Protein AF-A0A9P1MEG8-F1 (afdb_monomer_lite)

Sequence (160 aa):
MFAHVADKHLGCKPDEQGRYANQEREFRCLWPTCSHHAKPITVRFLDFARHLSVHIALAFPASLSGENRAAKKARKDWIVPAKIMTRDPLSAVLVLRNIARNIGKTEAEEELLKENEATGEPGGWKERLFRPLMPRLFEVMAENRALAPYMASLLDLIHE

Structure (mmCIF, N/CA/C/O backbone):
data_AF-A0A9P1MEG8-F1
#
_entry.id   AF-A0A9P1MEG8-F1
#
loop_
_atom_site.group_PDB
_atom_site.id
_atom_site.type_symbol
_atom_site.label_atom_id
_atom_site.label_alt_id
_atom_site.label_comp_id
_atom_site.label_asym_id
_atom_site.label_entity_id
_atom_site.label_seq_id
_atom_site.pdbx_PDB_ins_code
_atom_site.Cartn_x
_atom_site.Cartn_y
_atom_site.Cartn_z
_atom_site.occupanc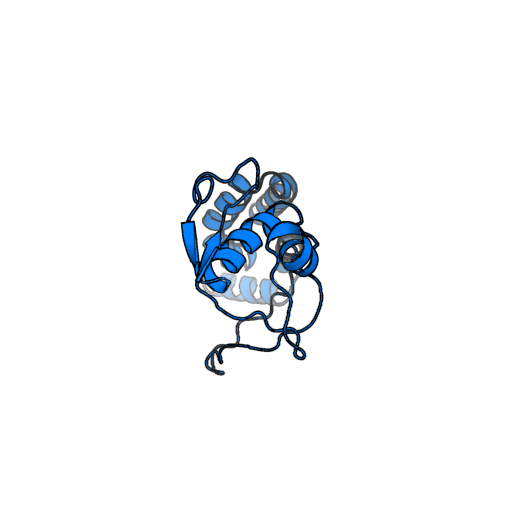y
_atom_site.B_iso_or_equiv
_atom_site.auth_seq_id
_atom_site.auth_comp_id
_atom_site.auth_asym_id
_atom_site.auth_atom_id
_atom_site.pdbx_PDB_model_num
ATOM 1 N N . MET A 1 1 ? 16.311 -16.141 -21.723 1.00 66.31 1 MET A N 1
ATOM 2 C CA . MET A 1 1 ? 16.541 -14.903 -22.505 1.00 66.31 1 MET A CA 1
ATOM 3 C C . MET A 1 1 ? 17.996 -14.431 -22.461 1.00 66.31 1 MET A C 1
ATOM 5 O O . MET A 1 1 ? 18.614 -14.350 -23.510 1.00 66.31 1 MET A O 1
ATOM 9 N N . PHE A 1 2 ? 18.590 -14.189 -21.286 1.00 70.94 2 PHE A N 1
ATOM 10 C CA . PHE A 1 2 ? 19.983 -13.712 -21.187 1.00 70.94 2 PHE A CA 1
ATOM 11 C C . PHE A 1 2 ? 21.013 -14.611 -21.904 1.00 70.94 2 PHE A C 1
ATOM 13 O O . PHE A 1 2 ? 21.874 -14.099 -22.608 1.00 70.94 2 PHE A O 1
ATOM 20 N N . ALA A 1 3 ? 20.876 -15.939 -21.806 1.00 72.44 3 ALA A N 1
ATOM 21 C CA . ALA A 1 3 ? 21.763 -16.885 -22.494 1.00 72.44 3 ALA A CA 1
ATOM 22 C C . ALA A 1 3 ? 21.746 -16.742 -24.028 1.00 72.44 3 ALA A C 1
ATOM 24 O O . ALA A 1 3 ? 22.787 -16.842 -24.667 1.00 72.44 3 ALA A O 1
ATOM 25 N N . HIS A 1 4 ? 20.581 -16.436 -24.611 1.00 76.12 4 HIS A N 1
ATOM 26 C CA . HIS A 1 4 ? 20.463 -16.160 -26.042 1.00 76.12 4 HIS A CA 1
ATOM 27 C C . HIS A 1 4 ? 21.229 -14.891 -26.419 1.00 76.12 4 HIS A C 1
ATOM 29 O O . HIS A 1 4 ? 21.948 -14.885 -27.411 1.00 76.12 4 HIS A O 1
ATOM 35 N N . VAL A 1 5 ? 21.122 -13.835 -25.608 1.00 77.44 5 VAL A N 1
ATOM 36 C CA . VAL A 1 5 ? 21.819 -12.573 -25.884 1.00 77.44 5 VAL A CA 1
ATOM 37 C C . VAL A 1 5 ? 23.331 -12.720 -25.715 1.00 77.44 5 VAL A C 1
ATOM 39 O O . VAL A 1 5 ? 24.086 -12.241 -26.557 1.00 77.44 5 VAL A O 1
ATOM 42 N N . ALA A 1 6 ? 23.778 -13.433 -24.681 1.00 76.75 6 ALA A N 1
ATOM 43 C CA . ALA A 1 6 ? 25.194 -13.704 -24.462 1.00 76.75 6 ALA A CA 1
ATOM 44 C C . ALA A 1 6 ? 25.825 -14.488 -25.627 1.00 76.75 6 ALA A C 1
ATOM 46 O O . ALA A 1 6 ? 26.887 -14.098 -26.103 1.00 76.75 6 ALA A O 1
ATOM 47 N N . ASP A 1 7 ? 25.152 -15.519 -26.141 1.00 77.94 7 ASP A N 1
ATOM 48 C CA . ASP A 1 7 ? 25.666 -16.323 -27.255 1.00 77.94 7 ASP A CA 1
ATOM 49 C C . ASP A 1 7 ? 25.526 -15.604 -28.611 1.00 77.94 7 ASP A C 1
ATOM 51 O O . ASP A 1 7 ? 26.516 -15.370 -29.302 1.00 77.94 7 ASP A O 1
ATOM 55 N N . LYS A 1 8 ? 24.310 -15.178 -28.982 1.00 76.50 8 LYS A N 1
ATOM 56 C CA . LYS A 1 8 ? 24.012 -14.647 -30.327 1.00 76.50 8 LYS A CA 1
ATOM 57 C C . LYS A 1 8 ? 24.457 -13.210 -30.556 1.00 76.50 8 LYS A C 1
ATOM 59 O O . LYS A 1 8 ? 24.716 -12.849 -31.701 1.00 76.50 8 LYS A O 1
ATOM 64 N N . HIS A 1 9 ? 24.520 -12.393 -29.508 1.00 76.56 9 HIS A N 1
ATOM 65 C CA . HIS A 1 9 ? 24.830 -10.968 -29.644 1.00 76.56 9 HIS A CA 1
ATOM 66 C C . HIS A 1 9 ? 26.177 -10.580 -29.033 1.00 76.56 9 HIS A C 1
ATOM 68 O O . HIS A 1 9 ? 26.775 -9.615 -29.499 1.00 76.56 9 HIS A O 1
ATOM 74 N N . LEU A 1 10 ? 26.672 -11.316 -28.031 1.00 75.81 10 LEU A N 1
ATOM 75 C CA . LEU A 1 10 ? 27.957 -11.023 -27.379 1.00 75.81 10 LEU A CA 1
ATOM 76 C C . LEU A 1 10 ? 29.055 -12.050 -27.699 1.00 75.81 10 LEU A C 1
ATOM 78 O O . LEU A 1 10 ? 30.215 -11.815 -27.363 1.00 75.81 10 LEU A O 1
ATOM 82 N N . GLY A 1 11 ? 28.720 -13.173 -28.349 1.00 73.62 11 GLY A N 1
ATOM 83 C CA . GLY A 1 11 ? 29.677 -14.236 -28.676 1.00 73.62 11 GLY A CA 1
ATOM 84 C C . GLY A 1 11 ? 30.297 -14.906 -27.443 1.00 73.62 11 GLY A C 1
ATOM 85 O O . GLY A 1 11 ? 31.361 -15.519 -27.535 1.00 73.62 11 GLY A O 1
ATOM 86 N N . CYS A 1 12 ? 29.668 -14.761 -26.275 1.00 75.00 12 CYS A N 1
ATOM 87 C CA . CYS A 1 12 ? 30.125 -15.325 -25.015 1.00 75.00 12 CYS A CA 1
ATOM 88 C C . CYS A 1 12 ? 29.429 -16.665 -24.784 1.00 75.00 12 CYS A C 1
ATOM 90 O O . CYS A 1 12 ? 28.234 -16.708 -24.490 1.00 75.00 12 CYS A O 1
ATOM 92 N N . LYS A 1 13 ? 30.187 -17.760 -24.877 1.00 73.56 13 LYS A N 1
ATOM 93 C CA . LYS A 1 13 ? 29.690 -19.097 -24.545 1.00 73.56 13 LYS A CA 1
ATOM 94 C C . LYS A 1 13 ? 29.846 -19.372 -23.045 1.00 73.56 13 LYS A C 1
ATOM 96 O O . LYS A 1 13 ? 30.846 -18.947 -22.464 1.00 73.56 13 LYS A O 1
ATOM 101 N N . PRO A 1 14 ? 28.877 -20.050 -22.413 1.00 76.94 14 PRO A N 1
ATOM 102 C CA . PRO A 1 14 ? 29.042 -20.534 -21.052 1.00 76.94 14 PRO A CA 1
ATOM 103 C C . PRO A 1 14 ? 30.031 -21.710 -21.010 1.00 76.94 14 PRO A C 1
ATOM 105 O O . PRO A 1 14 ? 30.067 -22.528 -21.928 1.00 76.94 14 PRO A O 1
ATOM 108 N N . ASP A 1 15 ? 30.788 -21.810 -19.921 1.00 77.50 15 ASP A N 1
ATOM 109 C CA . ASP A 1 15 ? 31.604 -22.975 -19.571 1.00 77.50 15 ASP A CA 1
ATOM 110 C C . ASP A 1 15 ? 30.705 -24.183 -19.234 1.00 77.50 15 ASP A C 1
ATOM 112 O O . ASP A 1 15 ? 29.498 -24.035 -19.024 1.00 77.50 15 ASP A O 1
ATOM 116 N N . GLU A 1 16 ? 31.289 -25.377 -19.084 1.00 68.75 16 GLU A N 1
ATOM 117 C CA . GLU A 1 16 ? 30.578 -26.644 -18.803 1.00 68.75 16 GLU A CA 1
ATOM 118 C C . GLU A 1 16 ? 29.658 -26.603 -17.564 1.00 68.75 16 GLU A C 1
ATOM 120 O O . GLU A 1 16 ? 28.720 -27.385 -17.442 1.00 68.75 16 GLU A O 1
ATOM 125 N N . GLN A 1 17 ? 29.882 -25.658 -16.647 1.00 68.62 17 GLN A N 1
ATOM 126 C CA . GLN A 1 17 ? 29.072 -25.450 -15.438 1.00 68.62 17 GLN A CA 1
ATOM 127 C C . GLN A 1 17 ? 28.017 -24.336 -15.594 1.00 68.62 17 GLN A C 1
ATOM 129 O O . GLN A 1 17 ? 27.461 -23.860 -14.601 1.00 68.62 17 GLN A O 1
ATOM 134 N N . GLY A 1 18 ? 27.777 -23.848 -16.815 1.00 65.44 18 GLY A N 1
ATOM 135 C CA . GLY A 1 18 ? 26.836 -22.758 -17.090 1.00 65.44 18 GLY A CA 1
ATOM 136 C C . GLY A 1 18 ? 27.312 -21.385 -16.597 1.00 65.44 18 GLY A C 1
ATOM 137 O O . GLY A 1 18 ? 26.496 -20.488 -16.369 1.00 65.44 18 GLY A O 1
ATOM 138 N N . ARG A 1 19 ? 28.621 -21.218 -16.368 1.00 67.25 19 ARG A N 1
ATOM 139 C CA . ARG A 1 19 ? 29.238 -19.964 -15.904 1.00 67.25 19 ARG A CA 1
ATOM 140 C C . ARG A 1 19 ? 29.858 -19.223 -17.084 1.00 67.25 19 ARG A C 1
ATOM 142 O O . ARG A 1 19 ? 30.354 -19.851 -18.002 1.00 67.25 19 ARG A O 1
ATOM 149 N N . TYR A 1 20 ? 29.819 -17.895 -17.063 1.00 76.31 20 TYR A N 1
ATOM 150 C CA . TYR A 1 20 ? 30.469 -17.072 -18.085 1.00 76.31 20 TYR A CA 1
ATOM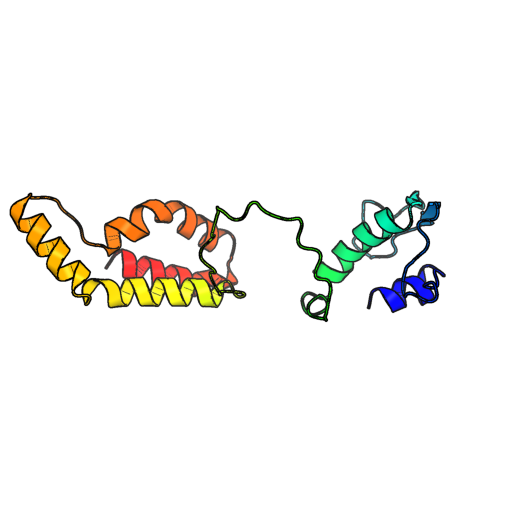 151 C C . TYR A 1 20 ? 31.801 -16.557 -17.546 1.00 76.31 20 TYR A C 1
ATOM 153 O O . TYR A 1 20 ? 31.847 -16.028 -16.430 1.00 76.31 20 TYR A O 1
ATOM 161 N N . ALA A 1 21 ? 32.866 -16.682 -18.338 1.00 73.62 21 ALA A N 1
ATOM 162 C CA . ALA A 1 21 ? 34.171 -16.141 -17.989 1.00 73.62 21 ALA A CA 1
ATOM 163 C C . ALA A 1 21 ? 34.098 -14.610 -17.858 1.00 73.62 21 ALA A C 1
ATOM 165 O O . ALA A 1 21 ? 33.641 -13.912 -18.764 1.00 73.62 21 ALA A O 1
ATOM 166 N N . ASN A 1 22 ? 34.562 -14.074 -16.726 1.00 76.00 22 ASN A N 1
ATOM 167 C CA . ASN A 1 22 ? 34.511 -12.639 -16.440 1.00 76.00 22 ASN A CA 1
ATOM 168 C C . ASN A 1 22 ? 35.662 -11.875 -17.121 1.00 76.00 22 ASN A C 1
ATOM 170 O O . ASN A 1 22 ? 36.493 -11.269 -16.450 1.00 76.00 22 ASN A O 1
ATOM 174 N N . GLN A 1 23 ? 35.741 -11.962 -18.449 1.00 79.25 23 GLN A N 1
ATOM 175 C CA . GLN A 1 23 ? 36.774 -11.304 -19.248 1.00 79.25 23 GLN A CA 1
ATOM 176 C C . GLN A 1 23 ? 36.410 -9.838 -19.509 1.00 79.25 23 GLN A C 1
ATOM 178 O O . GLN A 1 23 ? 35.233 -9.498 -19.660 1.00 79.25 23 GLN A O 1
ATOM 183 N N . GLU A 1 24 ? 37.425 -8.980 -19.575 1.00 81.12 24 GLU A N 1
ATOM 184 C CA . GLU A 1 24 ? 37.282 -7.596 -20.025 1.00 81.12 24 GLU A CA 1
ATOM 185 C C . GLU A 1 24 ? 37.303 -7.560 -21.544 1.00 81.12 24 GLU A C 1
ATOM 187 O O . GLU A 1 24 ? 38.244 -8.039 -22.178 1.00 81.12 24 GLU A O 1
ATOM 192 N N . ARG A 1 25 ? 36.228 -7.042 -22.132 1.00 80.88 25 ARG A N 1
ATOM 193 C CA . ARG A 1 25 ? 36.096 -6.872 -23.578 1.00 80.88 25 ARG A CA 1
ATOM 194 C C . ARG A 1 25 ? 35.362 -5.575 -23.868 1.00 80.88 25 ARG A C 1
ATOM 196 O O . ARG A 1 25 ? 34.712 -4.998 -22.994 1.00 80.88 25 ARG A O 1
ATOM 203 N N . GLU A 1 26 ? 35.472 -5.127 -25.108 1.00 84.12 26 GLU A N 1
ATOM 204 C CA . GLU A 1 26 ? 34.647 -4.036 -25.601 1.00 84.12 26 GLU A CA 1
ATOM 205 C C . GLU A 1 26 ? 33.219 -4.525 -25.814 1.00 84.12 26 GLU A C 1
ATOM 207 O O . GLU A 1 26 ? 32.950 -5.390 -26.649 1.00 84.12 26 GLU A O 1
ATOM 212 N N . PHE A 1 27 ? 32.298 -3.960 -25.043 1.00 83.94 27 PHE A N 1
ATOM 213 C CA . PHE A 1 27 ? 30.876 -4.218 -25.166 1.00 83.94 27 PHE A CA 1
ATOM 214 C C . PHE A 1 27 ? 30.143 -2.952 -25.594 1.00 83.94 27 PHE A C 1
ATOM 216 O O . PHE A 1 27 ? 30.501 -1.834 -25.222 1.00 83.94 27 PHE A O 1
ATOM 223 N N . ARG A 1 28 ? 29.075 -3.133 -26.369 1.00 86.25 28 ARG A N 1
ATOM 224 C CA . ARG A 1 28 ? 28.175 -2.058 -26.780 1.00 86.25 28 ARG A CA 1
ATOM 225 C C . ARG A 1 28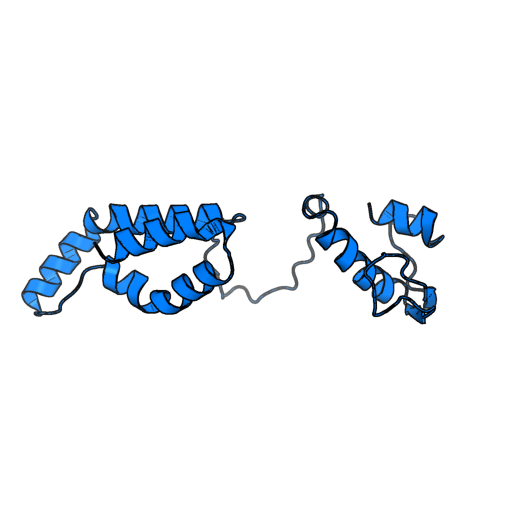 ? 26.744 -2.484 -26.511 1.00 86.25 28 ARG A C 1
ATOM 227 O O . ARG A 1 28 ? 26.323 -3.558 -26.937 1.00 86.25 28 ARG A O 1
ATOM 234 N N . CYS A 1 29 ? 25.989 -1.641 -25.819 1.00 86.12 29 CYS A N 1
ATOM 235 C CA . CYS A 1 29 ? 24.567 -1.870 -25.643 1.00 86.12 29 CYS A CA 1
ATOM 236 C C . CYS A 1 29 ? 23.820 -1.411 -26.899 1.00 86.12 29 CYS A C 1
ATOM 238 O O . CYS A 1 29 ? 23.947 -0.264 -27.322 1.00 86.12 29 CYS A O 1
ATOM 240 N N . LEU A 1 30 ? 23.045 -2.319 -27.493 1.00 83.25 30 LEU A N 1
ATOM 241 C CA . LEU A 1 30 ? 22.230 -2.054 -28.683 1.00 83.25 30 LEU A CA 1
ATOM 242 C C . LEU A 1 30 ? 20.754 -1.798 -28.340 1.00 83.25 30 LEU A C 1
ATOM 244 O O . LEU A 1 30 ? 19.911 -1.762 -29.231 1.00 83.25 30 LEU A O 1
ATOM 248 N N . TRP A 1 31 ? 20.424 -1.637 -27.054 1.00 83.94 31 TRP A N 1
ATOM 249 C CA . TRP A 1 31 ? 19.053 -1.345 -26.645 1.00 83.94 31 TRP A CA 1
ATOM 250 C C . TRP A 1 31 ? 18.663 0.078 -27.081 1.00 83.94 31 TRP A C 1
ATOM 252 O O . TRP A 1 31 ? 19.400 1.010 -26.747 1.00 83.94 31 TRP A O 1
ATOM 262 N N . PRO A 1 32 ? 17.519 0.288 -27.768 1.00 76.19 32 PRO A N 1
ATOM 263 C CA . PRO A 1 32 ? 17.184 1.575 -28.396 1.00 76.19 32 PRO A CA 1
ATOM 264 C C . PRO A 1 32 ? 17.158 2.784 -27.451 1.00 76.19 32 PRO A C 1
ATOM 266 O O . PRO A 1 32 ? 17.400 3.908 -27.876 1.00 76.19 32 PRO A O 1
ATOM 269 N N . THR A 1 33 ? 16.875 2.563 -26.168 1.00 79.50 33 THR A N 1
ATOM 270 C CA . THR A 1 33 ? 16.754 3.607 -25.140 1.00 79.50 33 THR A CA 1
ATOM 271 C C . THR A 1 33 ? 17.981 3.707 -24.227 1.00 79.50 33 THR A C 1
ATOM 273 O O . THR A 1 33 ? 17.964 4.446 -23.242 1.00 79.50 33 THR A O 1
ATOM 276 N N . CYS A 1 34 ? 19.062 2.970 -24.505 1.00 83.19 34 CYS A N 1
ATOM 277 C CA . CYS A 1 34 ? 20.247 2.982 -23.655 1.00 83.19 34 CYS A CA 1
ATOM 278 C C . CYS A 1 34 ? 21.147 4.192 -23.946 1.00 83.19 34 CYS A C 1
ATOM 280 O O . CYS A 1 34 ? 21.833 4.227 -24.962 1.00 83.19 34 CYS A O 1
ATOM 282 N N . SER A 1 35 ? 21.215 5.148 -23.016 1.00 80.81 35 SER A N 1
ATOM 283 C CA . SER A 1 35 ? 22.123 6.304 -23.101 1.00 80.81 35 SER A CA 1
ATOM 284 C C . SER A 1 35 ? 23.530 6.024 -22.551 1.00 80.81 35 SER A C 1
ATOM 286 O O . SER A 1 35 ? 24.513 6.546 -23.070 1.00 80.81 35 SER A O 1
ATOM 288 N N . HIS A 1 36 ? 23.648 5.177 -21.524 1.00 74.94 36 HIS A N 1
ATOM 289 C CA . HIS A 1 36 ? 24.902 4.973 -20.785 1.00 74.94 36 HIS A CA 1
ATOM 290 C C . HIS A 1 36 ? 25.975 4.172 -21.537 1.00 74.94 36 HIS A C 1
ATOM 292 O O . HIS A 1 36 ? 27.161 4.463 -21.397 1.00 74.94 36 HIS A O 1
ATOM 298 N N . HIS A 1 37 ? 25.587 3.156 -22.312 1.00 79.69 37 HIS A N 1
ATOM 299 C CA . HIS A 1 37 ? 26.530 2.259 -23.003 1.00 79.69 37 HIS A CA 1
ATOM 300 C C . HIS A 1 37 ? 26.251 2.176 -24.508 1.00 79.69 37 HIS A C 1
ATOM 302 O O . HIS A 1 37 ? 26.463 1.142 -25.140 1.00 79.69 37 HIS A O 1
ATOM 308 N N . ALA A 1 38 ? 25.766 3.282 -25.085 1.00 74.81 38 ALA A N 1
ATOM 309 C CA . ALA A 1 38 ? 25.534 3.416 -26.524 1.00 74.81 38 ALA A CA 1
ATOM 310 C C . ALA A 1 38 ? 26.839 3.370 -27.343 1.00 74.81 38 ALA A C 1
ATOM 312 O O . ALA A 1 38 ? 26.841 2.943 -28.503 1.00 74.81 38 ALA A O 1
ATOM 313 N N . LYS A 1 39 ? 27.946 3.820 -26.736 1.00 80.62 39 LYS A N 1
ATOM 314 C CA . LYS A 1 39 ? 29.305 3.771 -27.290 1.00 80.62 39 LYS A CA 1
ATOM 315 C C . LYS A 1 39 ? 30.035 2.512 -26.790 1.00 80.62 39 LYS A C 1
ATOM 317 O O . LYS A 1 39 ? 29.716 2.058 -25.691 1.00 80.62 39 LYS A O 1
ATOM 322 N N . PRO A 1 40 ? 30.988 1.957 -27.563 1.00 84.38 40 PRO A N 1
ATOM 323 C CA . PRO A 1 40 ? 31.812 0.838 -27.112 1.00 84.38 40 PRO A CA 1
ATOM 324 C C . PRO A 1 40 ? 32.536 1.185 -25.810 1.00 84.38 40 PRO A C 1
ATOM 326 O O . PRO A 1 40 ? 33.155 2.245 -25.708 1.00 84.38 40 PRO A O 1
ATOM 329 N N . ILE A 1 41 ? 32.422 0.307 -24.818 1.00 85.25 41 ILE A N 1
ATOM 330 C CA . ILE A 1 41 ? 33.071 0.443 -23.515 1.00 85.25 41 ILE A CA 1
ATOM 331 C C . ILE A 1 41 ? 33.835 -0.834 -23.172 1.00 85.25 41 ILE A C 1
ATOM 333 O O . ILE A 1 41 ? 33.295 -1.935 -23.270 1.00 85.25 41 ILE A O 1
ATOM 337 N N . THR A 1 42 ? 35.084 -0.693 -22.735 1.00 87.00 42 THR A N 1
ATOM 338 C CA . THR A 1 42 ? 35.878 -1.791 -22.174 1.00 87.00 42 THR A CA 1
ATOM 3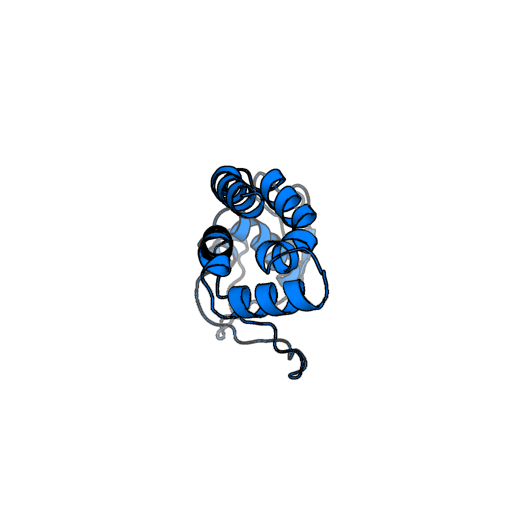39 C C . THR A 1 42 ? 35.457 -2.031 -20.732 1.00 87.00 42 THR A C 1
ATOM 341 O O . THR A 1 42 ? 35.787 -1.246 -19.843 1.00 87.00 42 THR A O 1
ATOM 344 N N . VAL A 1 43 ? 34.706 -3.102 -20.490 1.00 87.62 43 VAL A N 1
ATOM 345 C CA . VAL A 1 43 ? 34.280 -3.495 -19.142 1.00 87.62 43 VAL A CA 1
ATOM 346 C C . VAL A 1 43 ? 34.327 -5.007 -18.983 1.00 87.62 43 VAL A C 1
ATOM 348 O O . VAL A 1 43 ? 34.345 -5.761 -19.957 1.00 87.62 43 VAL A O 1
ATOM 351 N N . ARG A 1 44 ? 34.313 -5.467 -17.732 1.00 86.19 44 ARG A N 1
ATOM 352 C CA . ARG A 1 44 ? 34.162 -6.887 -17.408 1.00 86.19 44 ARG A CA 1
ATOM 353 C C . ARG A 1 44 ? 32.786 -7.383 -17.834 1.00 86.19 44 ARG A C 1
ATOM 355 O O . ARG A 1 44 ? 31.780 -6.701 -17.616 1.00 86.19 44 ARG A O 1
ATOM 362 N N . PHE A 1 45 ? 32.728 -8.605 -18.362 1.00 82.62 45 PHE A N 1
ATOM 363 C CA . PHE A 1 45 ? 31.474 -9.224 -18.796 1.00 82.62 45 PHE A CA 1
ATOM 364 C C . PHE A 1 45 ? 30.385 -9.187 -17.714 1.00 82.62 45 PHE A C 1
ATOM 366 O O . PHE A 1 45 ? 29.235 -8.902 -18.027 1.00 82.62 45 PHE A O 1
ATOM 373 N N . LEU A 1 46 ? 30.720 -9.415 -16.437 1.00 81.88 46 LEU A N 1
ATOM 374 C CA . LEU A 1 46 ? 29.735 -9.393 -15.349 1.00 81.88 46 LEU A CA 1
ATOM 375 C C . LEU A 1 46 ? 29.110 -8.005 -15.133 1.00 81.88 46 LEU A C 1
ATOM 377 O O . LEU A 1 46 ? 27.916 -7.902 -14.841 1.00 81.88 46 LEU A O 1
ATOM 381 N N . ASP A 1 47 ? 29.906 -6.947 -15.280 1.00 82.56 47 ASP A N 1
ATOM 382 C CA . ASP A 1 47 ? 29.439 -5.570 -15.121 1.00 82.56 47 ASP A CA 1
ATOM 383 C C . ASP A 1 47 ? 28.522 -5.186 -16.296 1.00 82.56 47 ASP A C 1
ATOM 385 O O . ASP A 1 47 ? 27.439 -4.631 -16.089 1.00 82.56 47 ASP A O 1
ATOM 389 N N . PHE A 1 48 ? 28.872 -5.608 -17.516 1.00 85.19 48 PHE A N 1
ATOM 390 C CA . PHE A 1 48 ? 28.015 -5.443 -18.694 1.00 85.19 48 PHE A CA 1
ATOM 391 C C . PHE A 1 48 ? 26.735 -6.296 -18.631 1.00 85.19 48 PHE A C 1
ATOM 393 O O . PHE A 1 48 ? 25.643 -5.834 -18.961 1.00 85.19 48 PHE A O 1
ATOM 400 N N . ALA A 1 49 ? 26.833 -7.530 -18.137 1.00 83.56 49 ALA A N 1
ATOM 401 C CA . ALA A 1 49 ? 25.701 -8.427 -17.929 1.00 83.56 49 ALA A CA 1
ATOM 402 C C . ALA A 1 49 ? 24.690 -7.845 -16.934 1.00 83.56 49 ALA A C 1
ATOM 404 O O . ALA A 1 49 ? 23.480 -7.933 -17.150 1.00 83.56 49 ALA A O 1
ATOM 405 N N . ARG A 1 50 ? 25.177 -7.204 -15.862 1.00 85.06 50 ARG A N 1
ATOM 406 C CA . ARG A 1 50 ? 24.326 -6.490 -14.905 1.00 85.06 50 ARG A CA 1
ATOM 407 C C . ARG A 1 50 ? 23.588 -5.342 -15.583 1.00 85.06 50 ARG A C 1
ATOM 409 O O . ARG A 1 50 ? 22.382 -5.218 -15.392 1.00 85.06 50 ARG A O 1
ATOM 416 N N . HIS A 1 51 ? 24.272 -4.554 -16.405 1.00 86.62 51 HIS A N 1
ATOM 417 C CA . HIS A 1 51 ? 23.620 -3.509 -17.187 1.00 86.62 51 HIS A CA 1
ATOM 418 C C . HIS A 1 51 ? 22.513 -4.070 -18.096 1.00 86.62 51 HIS A C 1
ATOM 420 O O . HIS A 1 51 ? 21.390 -3.571 -18.091 1.00 86.62 51 HIS A O 1
ATOM 426 N N . LEU A 1 52 ? 22.795 -5.150 -18.826 1.00 84.12 52 LEU A N 1
ATOM 427 C CA . LEU A 1 52 ? 21.824 -5.786 -19.714 1.00 84.12 52 LEU A CA 1
ATOM 428 C C . LEU A 1 52 ? 20.615 -6.358 -18.956 1.00 84.12 52 LEU A C 1
ATOM 430 O O . LEU A 1 52 ? 19.490 -6.321 -19.452 1.00 84.12 52 LEU A O 1
ATOM 434 N N . SER A 1 53 ? 20.832 -6.854 -17.736 1.00 81.81 53 SER A N 1
ATOM 435 C CA . SER A 1 53 ? 19.767 -7.394 -16.887 1.00 81.81 53 SER A CA 1
ATOM 436 C C . SER A 1 53 ? 18.696 -6.352 -16.547 1.00 81.81 53 SER A C 1
ATOM 438 O O . SER A 1 53 ? 17.521 -6.706 -16.478 1.00 81.81 53 SER A O 1
ATOM 440 N N . VAL A 1 54 ? 19.073 -5.071 -16.434 1.00 83.75 54 VAL A N 1
ATOM 441 C CA . VAL A 1 54 ? 18.131 -3.958 -16.223 1.00 83.75 54 VAL A CA 1
ATOM 442 C C . VAL A 1 54 ? 17.200 -3.816 -17.423 1.00 83.75 54 VAL A C 1
ATOM 444 O O . VAL A 1 54 ? 15.987 -3.730 -17.259 1.00 83.75 54 VAL A O 1
ATOM 447 N N . HIS A 1 55 ? 17.748 -3.869 -18.637 1.00 82.31 55 HIS A N 1
ATOM 448 C CA . HIS A 1 55 ? 16.948 -3.774 -19.857 1.00 82.31 55 HIS A CA 1
ATOM 449 C C . HIS A 1 55 ? 16.008 -4.963 -20.043 1.00 82.31 55 HIS A C 1
ATOM 451 O O . HIS A 1 55 ? 14.838 -4.785 -20.375 1.00 82.31 55 HIS A O 1
ATOM 457 N N . ILE A 1 56 ? 16.494 -6.177 -19.775 1.00 81.44 56 ILE A N 1
ATOM 458 C CA . ILE A 1 56 ? 15.675 -7.392 -19.861 1.00 81.44 56 ILE A CA 1
ATOM 459 C C . ILE A 1 56 ? 14.533 -7.345 -18.835 1.00 81.44 56 ILE A C 1
ATOM 461 O O . ILE A 1 56 ? 13.412 -7.714 -19.173 1.00 81.44 56 ILE A O 1
ATOM 465 N N . ALA A 1 57 ? 14.791 -6.868 -17.614 1.00 78.94 57 ALA A N 1
ATOM 466 C CA . ALA A 1 57 ? 13.773 -6.745 -16.572 1.00 78.94 57 ALA A CA 1
ATOM 467 C C . ALA A 1 57 ? 12.685 -5.717 -16.924 1.00 78.94 57 ALA A C 1
ATOM 469 O O . ALA A 1 57 ? 11.510 -5.961 -16.658 1.00 78.94 57 ALA A O 1
ATOM 470 N N . LEU A 1 58 ? 13.065 -4.594 -17.544 1.00 78.12 58 LEU A N 1
ATOM 471 C CA . LEU A 1 58 ? 12.128 -3.551 -17.969 1.00 78.12 58 LEU A CA 1
ATOM 472 C C . LEU A 1 58 ? 11.302 -3.964 -19.195 1.00 78.12 58 LEU A C 1
ATOM 474 O O . LEU A 1 58 ? 10.114 -3.663 -19.258 1.00 78.12 58 LEU A O 1
ATOM 478 N N . ALA A 1 59 ? 11.908 -4.659 -20.159 1.00 74.69 59 ALA A N 1
ATOM 479 C CA . ALA A 1 59 ? 11.218 -5.091 -21.375 1.00 74.69 59 ALA A CA 1
ATOM 480 C C . ALA A 1 59 ? 10.365 -6.353 -21.175 1.00 74.69 59 ALA A C 1
ATOM 482 O O . ALA A 1 59 ? 9.372 -6.544 -21.872 1.00 74.69 59 ALA A O 1
ATOM 483 N N . PHE A 1 60 ? 10.744 -7.218 -20.228 1.00 71.12 60 PHE A N 1
ATOM 484 C CA . PHE A 1 60 ? 10.077 -8.494 -19.974 1.00 71.12 60 PHE A CA 1
ATOM 485 C C . PHE A 1 60 ? 9.877 -8.719 -18.467 1.00 71.12 60 PHE A C 1
ATOM 487 O O . PHE A 1 60 ? 10.558 -9.565 -17.874 1.00 71.12 60 PHE A O 1
ATOM 494 N N . PRO A 1 61 ? 8.910 -8.028 -17.834 1.00 57.31 61 PRO A N 1
ATOM 495 C CA . PRO A 1 61 ? 8.667 -8.123 -16.390 1.00 57.31 61 PRO A CA 1
ATOM 496 C C . PRO A 1 61 ? 8.316 -9.544 -15.906 1.00 57.31 61 PRO A C 1
ATOM 498 O O . PRO A 1 61 ? 8.496 -9.858 -14.732 1.00 57.31 61 PRO A O 1
ATOM 501 N N . ALA A 1 62 ? 7.892 -10.440 -16.804 1.00 52.59 62 ALA A N 1
ATOM 502 C CA . ALA A 1 62 ? 7.600 -11.842 -16.497 1.00 52.59 62 ALA A CA 1
ATOM 503 C C . ALA A 1 62 ? 8.819 -12.795 -16.577 1.00 52.59 62 ALA A C 1
ATOM 505 O O . ALA A 1 62 ? 8.745 -13.922 -16.102 1.00 52.59 62 ALA A O 1
ATOM 506 N N . SER A 1 63 ? 9.956 -12.394 -17.165 1.00 45.44 63 SER A N 1
ATOM 507 C CA . SER A 1 63 ? 11.067 -13.323 -17.481 1.00 45.44 63 SER A CA 1
ATOM 508 C C . SER A 1 63 ? 12.100 -13.540 -16.364 1.00 45.44 63 SER A C 1
ATOM 510 O O . SER A 1 63 ? 13.046 -14.303 -16.560 1.00 45.44 63 SER A O 1
ATOM 512 N N . LEU A 1 64 ? 11.942 -12.916 -15.191 1.00 47.22 64 LEU A N 1
ATOM 513 C CA . LEU A 1 64 ? 12.772 -13.207 -14.008 1.00 47.22 64 LEU A CA 1
ATOM 514 C C . LEU A 1 64 ? 12.107 -14.182 -13.020 1.00 47.22 64 LEU A C 1
ATOM 516 O O . LEU A 1 64 ? 12.682 -14.478 -11.973 1.00 47.22 64 LEU A O 1
ATOM 520 N N . SER A 1 65 ? 10.932 -14.735 -13.346 1.00 44.19 65 SER A N 1
ATOM 521 C CA . SER A 1 65 ? 10.366 -15.879 -12.623 1.00 44.19 65 SER A CA 1
ATOM 522 C C . SER A 1 65 ? 10.743 -17.188 -13.322 1.00 44.19 65 SER A C 1
ATOM 524 O O . SER A 1 65 ? 9.937 -17.782 -14.031 1.00 44.19 65 SER A O 1
ATOM 526 N N . GLY A 1 66 ? 11.989 -17.622 -13.139 1.00 38.62 66 GLY A N 1
ATOM 527 C CA . GLY A 1 66 ? 12.495 -18.882 -13.682 1.00 38.62 66 GLY A CA 1
ATOM 528 C C . GLY A 1 66 ? 13.706 -19.386 -12.903 1.00 38.62 66 GLY A C 1
ATOM 529 O O . GLY A 1 66 ? 14.834 -19.142 -13.304 1.00 38.62 66 GLY A O 1
ATOM 530 N N . GLU A 1 67 ? 13.403 -20.030 -11.774 1.00 40.12 67 GLU A N 1
ATOM 531 C CA . GLU A 1 67 ? 14.126 -21.134 -11.120 1.00 40.12 67 GLU A CA 1
ATOM 532 C C . GLU A 1 67 ? 15.590 -20.957 -10.646 1.00 40.12 67 GLU A C 1
ATOM 534 O O . GLU A 1 67 ? 16.526 -20.697 -11.390 1.00 40.12 67 GLU A O 1
ATOM 539 N N . ASN A 1 68 ? 15.763 -21.229 -9.343 1.00 44.31 68 ASN A N 1
ATOM 540 C CA . ASN A 1 68 ? 16.994 -21.584 -8.630 1.00 44.31 68 ASN A CA 1
ATOM 541 C C . ASN A 1 68 ? 18.196 -20.625 -8.680 1.00 44.31 68 ASN A C 1
ATOM 543 O O . ASN A 1 68 ? 19.103 -20.760 -9.494 1.00 44.31 68 ASN A O 1
ATOM 547 N N . ARG A 1 69 ? 18.320 -19.807 -7.623 1.00 37.81 69 ARG A N 1
ATOM 548 C CA . ARG A 1 69 ? 19.598 -19.604 -6.912 1.00 37.81 69 ARG A CA 1
ATOM 549 C C . ARG A 1 69 ? 19.351 -19.198 -5.461 1.00 37.81 69 ARG A C 1
ATOM 551 O O . ARG A 1 69 ? 19.177 -18.031 -5.117 1.00 37.81 69 ARG A O 1
ATOM 558 N N . ALA A 1 70 ? 19.351 -20.211 -4.600 1.00 40.44 70 ALA A N 1
ATOM 559 C CA . ALA A 1 70 ? 19.607 -20.065 -3.180 1.00 40.44 70 ALA A CA 1
ATOM 560 C C . ALA A 1 70 ? 21.041 -19.540 -2.988 1.00 40.44 70 ALA A C 1
ATOM 562 O O . ALA A 1 70 ? 22.003 -20.294 -2.983 1.00 40.44 70 ALA A O 1
ATOM 563 N N . ALA A 1 71 ? 21.185 -18.227 -2.855 1.00 43.56 71 ALA A N 1
ATOM 564 C CA . ALA A 1 71 ? 22.359 -17.607 -2.251 1.00 43.56 71 ALA A CA 1
ATOM 565 C C . ALA A 1 71 ? 21.874 -16.415 -1.425 1.00 43.56 71 ALA A C 1
ATOM 567 O O . ALA A 1 71 ? 22.096 -15.247 -1.742 1.00 43.56 71 ALA A O 1
ATOM 568 N N . LYS A 1 72 ? 21.114 -16.733 -0.371 1.00 43.59 72 LYS A N 1
ATOM 569 C CA . LYS A 1 72 ? 20.769 -15.770 0.670 1.00 43.59 72 LYS A CA 1
ATOM 570 C C . LYS A 1 72 ? 22.074 -15.354 1.347 1.00 43.59 72 LYS A C 1
ATOM 572 O O . LYS A 1 72 ? 22.690 -16.150 2.046 1.00 43.59 72 LYS A O 1
ATOM 577 N N . LYS A 1 73 ? 22.480 -14.097 1.162 1.00 41.69 73 LYS A N 1
ATOM 578 C CA . LYS A 1 73 ? 23.375 -13.412 2.099 1.00 41.69 73 LYS A CA 1
ATOM 579 C C . LYS A 1 73 ? 22.734 -13.566 3.482 1.00 41.69 73 LYS A C 1
ATOM 581 O O . LYS A 1 73 ? 21.608 -13.100 3.657 1.00 41.69 73 LYS A O 1
ATOM 586 N N . ALA A 1 74 ? 23.393 -14.280 4.395 1.00 43.62 74 ALA A N 1
ATOM 587 C CA . ALA A 1 74 ? 22.875 -14.566 5.729 1.00 43.62 74 ALA A CA 1
ATOM 588 C C . ALA A 1 74 ? 22.511 -13.247 6.427 1.00 43.62 74 ALA A C 1
ATOM 590 O O . ALA A 1 74 ? 23.378 -12.460 6.813 1.00 43.62 74 ALA A O 1
ATOM 591 N N . ARG A 1 75 ? 21.209 -12.958 6.500 1.00 47.19 75 ARG A N 1
ATOM 592 C CA . ARG A 1 75 ? 20.670 -11.904 7.355 1.00 47.19 75 ARG A CA 1
ATOM 593 C C . ARG A 1 75 ? 20.547 -12.516 8.746 1.00 47.19 75 ARG A C 1
ATOM 595 O O . ARG A 1 75 ? 20.079 -13.639 8.861 1.00 47.19 75 ARG A O 1
ATOM 602 N N . LYS A 1 76 ? 21.029 -11.795 9.760 1.00 44.59 76 LYS A N 1
ATOM 603 C CA . LYS A 1 76 ? 21.058 -12.221 11.166 1.00 44.59 76 LYS A CA 1
ATOM 604 C C . LYS A 1 76 ? 19.661 -12.687 11.613 1.00 44.59 76 LYS A C 1
ATOM 606 O O . LYS A 1 76 ? 18.704 -11.928 11.484 1.00 44.59 76 LYS A O 1
ATOM 611 N N . ASP A 1 77 ? 19.595 -13.907 12.146 1.00 47.25 77 ASP A N 1
ATOM 612 C CA . ASP A 1 77 ? 18.385 -14.708 12.415 1.00 47.25 77 ASP A CA 1
ATOM 613 C C . ASP A 1 77 ? 17.405 -14.147 13.463 1.00 47.25 77 ASP A C 1
ATOM 615 O O . ASP A 1 77 ? 16.322 -14.693 13.640 1.00 47.25 77 ASP A O 1
ATOM 619 N N . TRP A 1 78 ? 17.730 -13.055 14.157 1.00 49.94 78 TRP A N 1
ATOM 620 C CA . TRP A 1 78 ? 16.866 -12.507 15.214 1.00 49.94 78 TRP A CA 1
ATOM 621 C C . TRP A 1 78 ? 15.876 -11.445 14.721 1.00 49.94 78 TRP A C 1
ATOM 623 O O . TRP A 1 78 ? 15.011 -11.004 15.471 1.00 49.94 78 TRP A O 1
ATOM 633 N N . ILE A 1 79 ? 15.975 -11.038 13.454 1.00 44.00 79 ILE A N 1
ATOM 634 C CA . ILE A 1 79 ? 14.970 -10.193 12.815 1.00 44.00 79 ILE A CA 1
ATOM 635 C C . ILE A 1 79 ? 14.085 -11.135 12.010 1.00 44.00 79 ILE A C 1
ATOM 637 O O . ILE A 1 79 ? 14.461 -11.553 10.916 1.00 44.00 79 ILE A O 1
ATOM 641 N N . VAL A 1 80 ? 12.919 -11.473 12.557 1.00 45.22 80 VAL A N 1
ATOM 642 C CA . VAL A 1 80 ? 11.846 -12.140 11.816 1.00 45.22 80 VAL A CA 1
ATOM 643 C C . VAL A 1 80 ? 10.976 -11.042 11.200 1.00 45.22 80 VAL A C 1
ATOM 645 O O . VAL A 1 80 ? 10.084 -10.527 11.871 1.00 45.22 80 VAL A O 1
ATOM 648 N N . PRO A 1 81 ? 11.215 -10.611 9.946 1.00 40.28 81 PRO A N 1
ATOM 649 C CA . PRO A 1 81 ? 10.233 -9.798 9.254 1.00 40.28 81 PRO A CA 1
ATOM 650 C C . PRO A 1 81 ? 8.996 -10.665 9.024 1.00 40.28 81 PRO A C 1
ATOM 652 O O . PRO A 1 81 ? 9.100 -11.777 8.496 1.00 40.28 81 PRO A O 1
ATOM 655 N N . ALA A 1 82 ? 7.827 -10.153 9.409 1.00 39.06 82 ALA A N 1
ATOM 656 C CA . ALA A 1 82 ? 6.557 -10.776 9.078 1.00 39.06 82 ALA A CA 1
ATOM 657 C C . ALA A 1 82 ? 6.531 -11.058 7.570 1.00 39.06 82 ALA A C 1
ATOM 659 O O . ALA A 1 82 ? 6.760 -10.167 6.746 1.00 39.06 82 ALA A O 1
ATOM 660 N N . LYS A 1 83 ? 6.316 -12.322 7.198 1.00 38.38 83 LYS A N 1
ATOM 661 C CA . LYS A 1 83 ? 6.214 -12.715 5.798 1.00 38.38 83 LYS A CA 1
ATOM 662 C C . LYS A 1 83 ? 4.897 -12.189 5.247 1.00 38.38 83 LYS A C 1
ATOM 664 O O . LYS A 1 83 ? 3.895 -12.894 5.240 1.00 38.38 83 LYS A O 1
ATOM 669 N N . ILE A 1 84 ? 4.905 -10.953 4.762 1.00 43.41 84 ILE A N 1
ATOM 670 C CA . ILE A 1 84 ? 3.791 -10.434 3.980 1.00 43.41 84 ILE A CA 1
ATOM 671 C C . ILE A 1 84 ? 3.849 -11.161 2.632 1.00 43.41 84 ILE A C 1
ATOM 673 O O . ILE A 1 84 ? 4.712 -10.903 1.795 1.00 43.41 84 ILE A O 1
ATOM 677 N N . MET A 1 85 ? 2.979 -12.157 2.454 1.00 38.91 85 MET A N 1
ATOM 678 C CA . MET A 1 85 ? 2.857 -12.969 1.235 1.00 38.91 85 MET A CA 1
ATOM 679 C C . MET A 1 85 ? 2.241 -12.209 0.049 1.00 38.91 85 MET A C 1
ATOM 681 O O . MET A 1 85 ? 1.779 -12.820 -0.909 1.00 38.91 85 MET A O 1
ATOM 685 N N . THR A 1 86 ? 2.239 -10.882 0.056 1.00 50.94 86 THR A N 1
ATOM 686 C CA . THR A 1 86 ? 1.680 -10.086 -1.036 1.00 50.94 86 THR A CA 1
ATOM 687 C C . THR A 1 86 ? 2.776 -9.801 -2.050 1.00 50.94 86 THR A C 1
ATOM 689 O O . THR A 1 86 ? 3.457 -8.781 -2.004 1.00 50.94 86 THR A O 1
ATOM 692 N N . ARG A 1 87 ? 2.971 -10.753 -2.969 1.00 54.94 87 ARG A N 1
ATOM 693 C CA . ARG A 1 87 ? 3.839 -10.593 -4.151 1.00 54.94 87 ARG A CA 1
ATOM 694 C C . ARG A 1 87 ? 3.254 -9.599 -5.171 1.00 54.94 87 ARG A C 1
ATOM 696 O O . ARG A 1 87 ? 3.954 -9.208 -6.096 1.00 54.94 87 ARG A O 1
ATOM 703 N N . ASP A 1 88 ? 1.997 -9.203 -4.971 1.00 73.69 88 ASP A N 1
ATOM 704 C CA . ASP A 1 88 ? 1.231 -8.260 -5.780 1.00 73.69 88 ASP A CA 1
ATOM 705 C C . ASP A 1 88 ? 0.741 -7.094 -4.890 1.00 73.69 88 ASP A C 1
ATOM 707 O O . ASP A 1 88 ? 0.046 -7.350 -3.895 1.00 73.69 88 ASP A O 1
ATOM 711 N N . PRO A 1 89 ? 1.086 -5.830 -5.213 1.00 77.12 89 PRO A N 1
ATOM 712 C CA . PRO A 1 89 ? 0.578 -4.638 -4.534 1.00 77.12 89 PRO A CA 1
ATOM 713 C C . PRO A 1 89 ? -0.948 -4.601 -4.393 1.00 77.12 89 PRO A C 1
ATOM 715 O O . PRO A 1 89 ? -1.451 -4.145 -3.368 1.00 77.12 89 PRO A O 1
ATOM 718 N N . LEU A 1 90 ? -1.695 -5.135 -5.364 1.00 80.62 90 LEU A N 1
ATOM 719 C CA . LEU A 1 90 ? -3.154 -5.206 -5.298 1.00 80.62 90 LEU A CA 1
ATOM 720 C C . LEU A 1 90 ? -3.619 -6.095 -4.142 1.00 80.62 90 LEU A C 1
ATOM 722 O O . LEU A 1 90 ? -4.515 -5.724 -3.387 1.00 80.62 90 LEU A O 1
ATOM 726 N N . SER A 1 91 ? -2.979 -7.250 -3.958 1.00 83.62 91 SER A N 1
ATOM 727 C CA . SER A 1 91 ? -3.310 -8.171 -2.869 1.00 83.62 91 SER A CA 1
ATOM 728 C C . SER A 1 91 ? -3.087 -7.523 -1.499 1.00 83.62 91 SER A C 1
ATOM 730 O O . SER A 1 91 ? -3.921 -7.684 -0.611 1.00 83.62 91 SER A O 1
ATOM 732 N N . ALA A 1 92 ? -2.029 -6.718 -1.343 1.00 85.50 92 ALA A N 1
ATOM 733 C CA . ALA A 1 92 ? -1.788 -5.966 -0.110 1.00 85.50 92 ALA A CA 1
ATOM 734 C C . ALA A 1 92 ? -2.905 -4.958 0.184 1.00 85.50 92 ALA A C 1
ATOM 736 O O . ALA A 1 92 ? -3.438 -4.945 1.293 1.00 85.50 92 ALA A O 1
ATOM 737 N N . VAL A 1 93 ? -3.312 -4.163 -0.811 1.00 87.94 93 VAL A N 1
ATOM 738 C CA . VAL A 1 93 ? -4.401 -3.186 -0.650 1.00 87.94 93 VAL A CA 1
ATOM 739 C C . VAL A 1 93 ? -5.721 -3.879 -0.311 1.00 87.94 93 VAL A C 1
ATOM 741 O O . VAL A 1 93 ? -6.457 -3.413 0.554 1.00 87.94 93 VAL A O 1
ATOM 744 N N . LEU A 1 94 ? -6.009 -5.030 -0.925 1.00 87.31 94 LEU A N 1
ATOM 745 C CA . LEU A 1 94 ? -7.215 -5.804 -0.624 1.00 87.31 94 LEU A CA 1
ATOM 746 C C . LEU A 1 94 ? -7.213 -6.384 0.796 1.00 87.31 94 LEU A C 1
ATOM 748 O O . LEU A 1 94 ? -8.260 -6.388 1.442 1.00 87.31 94 LEU A O 1
ATOM 752 N N . VAL A 1 95 ? -6.060 -6.837 1.300 1.00 90.06 95 VAL A N 1
ATOM 753 C CA . VAL A 1 95 ? -5.919 -7.275 2.698 1.00 90.06 95 VAL A CA 1
ATOM 754 C C . VAL A 1 95 ? -6.146 -6.101 3.647 1.00 90.06 95 VAL A C 1
ATOM 756 O O . VAL A 1 95 ? -6.960 -6.220 4.559 1.00 90.06 95 VAL A O 1
ATOM 759 N N . LEU A 1 96 ? -5.509 -4.950 3.403 1.00 91.38 96 LEU A N 1
ATOM 760 C CA . LEU A 1 96 ? -5.711 -3.742 4.213 1.00 91.38 96 LEU A CA 1
ATOM 761 C C . LEU A 1 96 ? -7.180 -3.301 4.213 1.00 91.38 96 LEU A C 1
ATOM 763 O O . LEU A 1 96 ? -7.726 -2.972 5.262 1.00 91.38 96 LEU A O 1
ATOM 767 N N . ARG A 1 97 ? -7.849 -3.374 3.059 1.00 90.19 97 ARG A N 1
ATOM 768 C CA . ARG A 1 97 ? -9.279 -3.076 2.917 1.00 90.19 97 ARG A CA 1
ATOM 769 C C . ARG A 1 97 ? -10.148 -4.044 3.715 1.00 90.19 97 ARG A C 1
ATOM 771 O O . ARG A 1 97 ? -11.121 -3.628 4.339 1.00 90.19 97 ARG A O 1
ATOM 778 N N . ASN A 1 98 ? -9.820 -5.336 3.685 1.00 91.38 98 ASN A N 1
ATOM 779 C CA . ASN A 1 98 ? -10.533 -6.347 4.460 1.00 91.38 98 ASN A CA 1
ATOM 780 C C . ASN A 1 98 ? -10.388 -6.086 5.966 1.00 91.38 98 ASN A C 1
ATOM 782 O O . ASN A 1 98 ? -11.391 -6.091 6.676 1.00 91.38 98 ASN A O 1
ATOM 786 N N . ILE A 1 99 ? -9.169 -5.770 6.415 1.00 91.44 99 ILE A N 1
ATOM 787 C CA . ILE 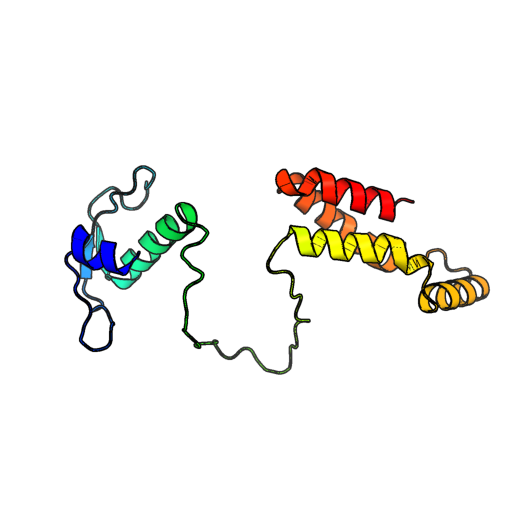A 1 99 ? -8.891 -5.385 7.802 1.00 91.44 99 ILE A CA 1
ATOM 788 C C . ILE A 1 99 ? -9.727 -4.159 8.180 1.00 91.44 99 ILE A C 1
ATOM 790 O O . ILE A 1 99 ? -10.504 -4.240 9.125 1.00 91.44 99 ILE A O 1
ATOM 794 N N . ALA A 1 100 ? -9.659 -3.067 7.410 1.00 91.62 100 ALA A N 1
ATOM 795 C CA . ALA A 1 100 ? -10.415 -1.841 7.686 1.00 91.62 100 ALA A CA 1
ATOM 796 C C . ALA A 1 100 ? -11.931 -2.090 7.804 1.00 91.62 100 ALA A C 1
ATOM 798 O O . ALA A 1 100 ? -12.589 -1.534 8.677 1.00 91.62 100 ALA A O 1
ATOM 799 N N . ARG A 1 101 ? -12.487 -2.979 6.971 1.00 91.50 101 ARG A N 1
ATOM 800 C CA . ARG A 1 101 ? -13.916 -3.325 6.991 1.00 91.50 101 ARG A CA 1
ATOM 801 C C . ARG A 1 101 ? -14.336 -4.168 8.197 1.00 91.50 101 ARG A C 1
ATOM 803 O O . ARG A 1 101 ? -15.476 -4.054 8.644 1.00 91.50 101 ARG A O 1
ATOM 810 N N . ASN A 1 102 ? -13.477 -5.074 8.654 1.00 91.44 102 ASN A N 1
ATOM 811 C CA . ASN A 1 102 ? -13.866 -6.104 9.618 1.00 91.44 102 ASN A CA 1
ATOM 812 C C . ASN A 1 102 ? -13.343 -5.856 11.029 1.00 91.44 102 ASN A C 1
ATOM 814 O O . ASN A 1 102 ? -13.880 -6.444 11.960 1.00 91.44 102 ASN A O 1
ATOM 818 N N . ILE A 1 103 ? -12.348 -4.987 11.210 1.00 90.44 103 ILE A N 1
ATOM 819 C CA . ILE A 1 103 ? -11.723 -4.782 12.518 1.00 90.44 103 ILE A CA 1
ATOM 820 C C . ILE A 1 103 ? -12.708 -4.303 13.588 1.00 90.44 103 ILE A C 1
ATOM 822 O O . ILE A 1 103 ? -12.679 -4.820 14.698 1.00 90.44 103 ILE A O 1
ATOM 826 N N . GLY A 1 104 ? -13.671 -3.452 13.219 1.00 85.44 104 GLY A N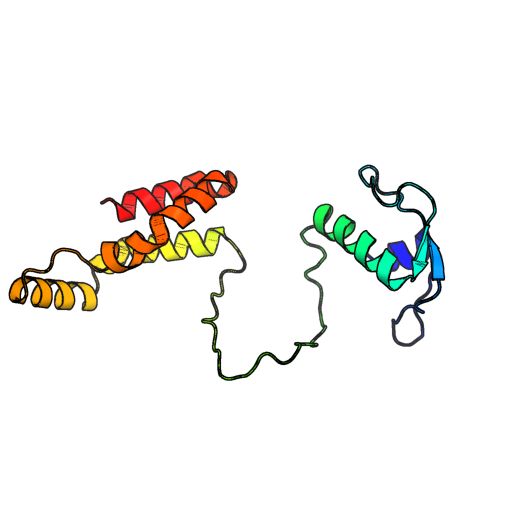 1
ATOM 827 C CA . GLY A 1 104 ? -14.731 -2.989 14.123 1.00 85.44 104 GLY A CA 1
ATOM 828 C C . GLY A 1 104 ? -15.712 -4.076 14.585 1.00 85.44 104 GLY A C 1
ATOM 829 O O . GLY A 1 104 ? -16.576 -3.815 15.407 1.00 85.44 104 GLY A O 1
ATOM 830 N N . LYS A 1 105 ? -15.617 -5.291 14.030 1.00 89.44 105 LYS A N 1
ATOM 831 C CA . LYS A 1 105 ? -16.446 -6.450 14.396 1.00 89.44 105 LYS A CA 1
ATOM 832 C C . LYS A 1 105 ? -15.685 -7.473 15.238 1.00 89.44 105 LYS A C 1
ATOM 834 O O . LYS A 1 105 ? -16.198 -8.563 15.469 1.00 89.44 105 LYS A O 1
ATOM 839 N N . THR A 1 106 ? -14.434 -7.185 15.586 1.00 91.81 106 THR A N 1
ATOM 840 C CA . THR A 1 106 ? -13.593 -8.118 16.336 1.00 91.81 106 THR A CA 1
ATOM 841 C C . THR A 1 106 ? -13.798 -7.944 17.835 1.00 91.81 106 THR A C 1
ATOM 843 O O . THR A 1 106 ? -14.050 -6.836 18.301 1.00 91.81 106 THR A O 1
ATOM 846 N N . GLU A 1 107 ? -13.633 -9.029 18.592 1.00 89.69 107 GLU A N 1
ATOM 847 C CA . GLU A 1 107 ? -13.661 -9.000 20.064 1.00 89.69 107 GLU A CA 1
ATOM 848 C C . GLU A 1 107 ? -12.623 -8.012 20.619 1.00 89.69 107 GLU A C 1
ATOM 850 O O . GLU A 1 107 ? -12.912 -7.267 21.546 1.00 89.69 107 GLU A O 1
ATOM 855 N N . ALA A 1 108 ? -11.457 -7.910 19.970 1.00 87.94 108 ALA A N 1
ATOM 856 C CA . ALA A 1 108 ? -10.408 -6.957 20.335 1.00 87.94 108 ALA A CA 1
ATOM 857 C C . ALA A 1 108 ? -10.832 -5.480 20.206 1.00 87.94 108 ALA A C 1
ATOM 859 O O . ALA A 1 108 ? -10.305 -4.636 20.928 1.00 87.94 108 ALA A O 1
ATOM 860 N N . GLU A 1 109 ? -11.742 -5.142 19.285 1.00 89.94 109 GLU A N 1
ATOM 861 C CA . GLU A 1 109 ? -12.335 -3.798 19.226 1.00 89.94 109 GLU A CA 1
ATOM 862 C C . GLU A 1 109 ? -13.303 -3.588 20.384 1.00 89.94 109 GLU A C 1
ATOM 864 O O . GLU A 1 109 ? -13.260 -2.549 21.033 1.00 89.94 109 GLU A O 1
ATOM 869 N N . GLU A 1 110 ? -14.153 -4.572 20.670 1.00 89.94 110 GLU A N 1
ATOM 870 C CA . GLU A 1 110 ? -15.124 -4.474 21.757 1.00 89.94 110 GLU A CA 1
ATOM 871 C C . GLU A 1 110 ? -14.438 -4.320 23.124 1.00 89.94 110 GLU A C 1
ATOM 873 O O . GLU A 1 110 ? -14.850 -3.492 23.936 1.00 89.94 110 GLU A O 1
ATOM 878 N N . GLU A 1 111 ? -13.366 -5.077 23.367 1.00 91.50 111 GLU A N 1
ATOM 879 C CA . GLU A 1 111 ? -12.528 -4.949 24.563 1.00 91.50 111 GLU A CA 1
ATOM 880 C C . GLU A 1 111 ? -11.887 -3.562 24.656 1.00 91.50 111 GLU A C 1
ATOM 882 O O . GLU A 1 111 ? -11.988 -2.908 25.693 1.00 91.50 111 GLU A O 1
ATOM 887 N N . LEU A 1 112 ? -11.303 -3.071 23.560 1.00 88.81 112 LEU A N 1
ATOM 888 C CA . LEU A 1 112 ? -10.665 -1.757 23.528 1.00 88.81 112 LEU A CA 1
ATOM 889 C C . LEU A 1 112 ? -11.667 -0.619 23.762 1.00 88.81 112 LEU A C 1
ATOM 891 O O . LEU A 1 112 ? -11.348 0.343 24.454 1.00 88.81 112 LEU A O 1
ATOM 895 N N . LEU A 1 113 ? -12.888 -0.724 23.232 1.00 88.38 113 LEU A N 1
ATOM 896 C CA . LEU A 1 113 ? -13.941 0.260 23.483 1.00 88.38 113 LEU A CA 1
ATOM 897 C C . LEU A 1 113 ? -14.379 0.263 24.955 1.00 88.38 113 LEU A C 1
ATOM 899 O O . LEU A 1 113 ? -14.547 1.338 25.525 1.00 88.38 113 LEU A O 1
ATOM 903 N N . LYS A 1 114 ? -14.482 -0.907 25.598 1.00 90.06 114 LYS A N 1
ATOM 904 C CA . LYS A 1 114 ? -14.769 -1.014 27.041 1.00 90.06 114 LYS A CA 1
ATOM 905 C C . LYS A 1 114 ? -13.657 -0.407 27.899 1.00 90.06 114 LYS A C 1
ATOM 907 O O . LYS A 1 114 ? -13.938 0.283 28.877 1.00 90.06 114 LYS A O 1
ATOM 912 N N . GLU A 1 115 ? -12.395 -0.646 27.544 1.00 89.00 115 GLU A N 1
ATOM 913 C CA . GLU A 1 115 ? -11.248 -0.028 28.221 1.00 89.00 115 GLU A CA 1
ATOM 914 C C . GLU A 1 115 ? -11.259 1.496 28.059 1.00 89.00 115 GLU A C 1
ATOM 916 O O . GLU A 1 115 ? -11.099 2.227 29.036 1.00 89.00 115 GLU A O 1
ATOM 921 N N . ASN A 1 116 ? -11.515 1.973 26.843 1.00 88.44 116 ASN A N 1
ATOM 922 C CA . ASN A 1 116 ? -11.626 3.391 26.521 1.00 88.44 116 ASN A CA 1
ATOM 923 C C . ASN A 1 116 ? -12.776 4.087 27.261 1.00 88.44 116 ASN A C 1
ATOM 925 O O . ASN A 1 116 ? -12.627 5.234 27.672 1.00 88.44 116 ASN A O 1
ATOM 929 N N . GLU A 1 117 ? -13.911 3.417 27.479 1.00 86.31 117 GLU A N 1
ATOM 930 C CA . GLU A 1 117 ? -14.996 3.942 28.320 1.00 86.31 117 GLU A CA 1
ATOM 931 C C . GLU A 1 117 ? -14.548 4.140 29.776 1.00 86.31 117 GLU A C 1
ATOM 933 O O . GLU A 1 117 ? -14.960 5.103 30.426 1.00 86.31 117 GLU A O 1
ATOM 938 N N . ALA A 1 118 ? -13.673 3.267 30.286 1.00 86.00 118 ALA A N 1
ATOM 939 C CA . ALA A 1 118 ? -13.136 3.372 31.639 1.00 86.00 118 ALA A CA 1
ATOM 940 C C . ALA A 1 118 ? -12.036 4.443 31.771 1.00 86.00 118 ALA A C 1
ATOM 942 O O . ALA A 1 118 ? -11.929 5.087 32.816 1.00 86.00 118 ALA A O 1
ATOM 943 N N . THR A 1 119 ? -11.213 4.638 30.738 1.00 86.25 119 THR A N 1
ATOM 944 C CA . THR A 1 119 ? -10.084 5.589 30.741 1.00 86.25 119 THR A CA 1
ATOM 945 C C . THR A 1 119 ? -10.433 6.963 30.165 1.00 86.25 119 THR A C 1
ATOM 947 O O . THR A 1 119 ? -9.720 7.934 30.421 1.00 86.25 119 THR A O 1
ATOM 950 N N . GLY A 1 120 ? -11.526 7.067 29.407 1.00 84.31 120 GLY A N 1
ATOM 951 C CA . GLY A 1 120 ? -11.892 8.248 28.627 1.00 84.31 120 GLY A CA 1
ATOM 952 C C . GLY A 1 120 ? -11.044 8.443 27.365 1.00 84.31 120 GLY A C 1
ATOM 953 O O . GLY A 1 120 ? -11.058 9.534 26.790 1.00 84.31 120 GLY A O 1
ATOM 954 N N . GLU A 1 121 ? -10.278 7.433 26.937 1.00 80.56 121 GLU A N 1
ATOM 955 C CA . GLU A 1 121 ? -9.466 7.523 25.723 1.00 80.56 121 GLU A CA 1
ATOM 956 C C . GLU A 1 121 ? -10.338 7.417 24.459 1.00 80.56 121 GLU A C 1
ATOM 958 O O . GLU A 1 121 ? -11.140 6.496 24.327 1.00 80.56 121 GLU A O 1
ATOM 963 N N . PRO A 1 122 ? -10.201 8.335 23.487 1.00 78.25 122 PRO A N 1
ATOM 964 C CA . PRO A 1 122 ? -10.924 8.229 22.228 1.00 78.25 122 PRO A CA 1
ATOM 965 C C . PRO A 1 122 ? -10.224 7.282 21.237 1.00 78.25 122 PRO A C 1
ATOM 967 O O . PRO A 1 122 ? -8.995 7.232 21.160 1.00 78.25 122 PRO A O 1
ATOM 970 N N . GLY A 1 123 ? -11.027 6.616 20.402 1.00 82.75 123 GLY A N 1
ATOM 971 C CA . GLY A 1 123 ? -10.577 5.984 19.155 1.00 82.75 123 GLY A CA 1
ATOM 972 C C . GLY A 1 123 ? -10.520 4.454 19.177 1.00 82.75 123 GLY A C 1
ATOM 973 O O . GLY A 1 123 ? -10.172 3.839 20.178 1.00 82.75 123 GLY A O 1
ATOM 974 N N . GLY A 1 124 ? -10.847 3.838 18.039 1.00 88.75 124 GLY A N 1
ATOM 975 C CA . GLY A 1 124 ? -10.819 2.383 17.838 1.00 88.75 124 GLY A CA 1
ATOM 976 C C . GLY A 1 124 ? -9.525 1.876 17.193 1.00 88.75 124 GLY A C 1
ATOM 977 O O . GLY A 1 124 ? -8.627 2.650 16.833 1.00 88.75 124 GLY A O 1
ATOM 978 N N . TRP A 1 125 ? -9.434 0.567 16.951 1.00 89.88 125 TRP A N 1
ATOM 979 C CA . TRP A 1 125 ? -8.280 -0.022 16.267 1.00 89.88 125 TRP A CA 1
ATOM 980 C C . TRP A 1 125 ? -8.104 0.496 14.843 1.00 89.88 125 TRP A C 1
ATOM 982 O O . TRP A 1 125 ? -6.968 0.568 14.368 1.00 89.88 125 TRP A O 1
ATOM 992 N N . LYS A 1 126 ? -9.186 0.904 14.162 1.00 89.81 126 LYS A N 1
ATOM 993 C CA . LYS A 1 126 ? -9.080 1.575 12.856 1.00 89.81 126 LYS A CA 1
ATOM 994 C C . LYS A 1 126 ? -8.144 2.782 12.939 1.00 89.81 126 LYS A C 1
ATOM 996 O O . LYS A 1 126 ? -7.199 2.895 12.160 1.00 89.81 126 LYS A O 1
ATOM 1001 N N . GLU A 1 127 ? -8.363 3.659 13.912 1.00 88.88 127 GLU A N 1
ATOM 1002 C CA . GLU A 1 127 ? -7.542 4.852 14.076 1.00 88.88 127 GLU A CA 1
ATOM 1003 C C . GLU A 1 127 ? -6.113 4.479 14.485 1.00 88.88 127 GLU A C 1
ATOM 1005 O O . GLU A 1 127 ? -5.157 4.935 13.856 1.00 88.88 127 GLU A O 1
ATOM 1010 N N . ARG A 1 128 ? -5.956 3.583 15.469 1.00 90.12 128 ARG A N 1
ATOM 1011 C CA . ARG A 1 128 ? -4.634 3.168 15.971 1.00 90.12 128 ARG A CA 1
ATOM 1012 C C . ARG A 1 128 ? -3.759 2.525 14.887 1.00 90.12 128 ARG A C 1
ATOM 1014 O O . ARG A 1 128 ? -2.555 2.770 14.858 1.00 90.12 128 ARG A O 1
ATOM 1021 N N . LEU A 1 129 ? -4.342 1.733 13.984 1.00 90.50 129 LEU A N 1
ATOM 1022 C CA . LEU A 1 129 ? -3.596 1.047 12.925 1.00 90.50 129 LEU A CA 1
ATOM 1023 C C . LEU A 1 129 ? -3.333 1.925 11.703 1.00 90.50 129 LEU A C 1
ATOM 1025 O O . LEU A 1 129 ? -2.235 1.883 11.146 1.00 90.50 129 LEU A O 1
ATOM 1029 N N . PHE A 1 130 ? -4.325 2.696 11.254 1.00 92.38 130 PHE A N 1
ATOM 1030 C CA . PHE A 1 130 ? -4.234 3.383 9.967 1.00 92.38 130 PHE A CA 1
ATOM 1031 C C . PHE A 1 130 ? -3.731 4.821 10.078 1.00 92.38 130 PHE A C 1
ATOM 1033 O O . PHE A 1 130 ? -3.020 5.264 9.175 1.00 92.38 130 PHE A O 1
ATOM 1040 N N . ARG A 1 131 ? -3.997 5.537 11.181 1.00 90.12 131 ARG A N 1
ATOM 1041 C CA . ARG A 1 131 ? -3.567 6.939 11.357 1.00 90.12 131 ARG A CA 1
ATOM 1042 C C . ARG A 1 131 ? -2.057 7.143 11.152 1.00 90.12 131 ARG A C 1
ATOM 1044 O O . ARG A 1 131 ? -1.703 8.070 10.422 1.00 90.12 131 ARG A O 1
ATOM 1051 N N . PRO A 1 132 ? -1.156 6.285 11.677 1.00 92.06 132 PRO A N 1
ATOM 1052 C CA . PRO A 1 132 ? 0.284 6.417 11.431 1.00 92.06 132 PRO A CA 1
ATOM 1053 C C . PRO A 1 132 ? 0.688 6.168 9.970 1.00 92.06 132 PRO A C 1
ATOM 1055 O O . PRO A 1 132 ? 1.744 6.617 9.529 1.00 92.06 132 PRO A O 1
ATOM 1058 N N . LEU A 1 133 ? -0.137 5.438 9.215 1.00 90.62 133 LEU A N 1
ATOM 1059 C CA . LEU A 1 133 ? 0.146 5.018 7.843 1.00 90.62 133 LEU A CA 1
ATOM 1060 C C . LEU A 1 133 ? -0.457 5.957 6.792 1.00 90.62 133 LEU A C 1
ATOM 1062 O O . LEU A 1 133 ? -0.067 5.869 5.628 1.00 90.62 133 LEU A O 1
ATOM 1066 N N . MET A 1 134 ? -1.360 6.868 7.177 1.00 89.88 134 MET A N 1
ATOM 1067 C CA . MET A 1 134 ? -2.080 7.750 6.248 1.00 89.88 134 MET A CA 1
ATOM 1068 C C . MET A 1 134 ? -1.170 8.483 5.253 1.00 89.88 134 MET A C 1
ATOM 1070 O O . MET A 1 134 ? -1.442 8.380 4.055 1.00 89.88 134 MET A O 1
ATOM 1074 N N . PRO A 1 135 ? -0.066 9.148 5.664 1.00 90.81 135 PRO A N 1
ATOM 1075 C CA . PRO A 1 135 ? 0.806 9.837 4.710 1.00 90.81 135 PRO A CA 1
ATOM 1076 C C . PRO A 1 135 ? 1.350 8.881 3.643 1.00 90.81 135 PRO A C 1
ATOM 1078 O O . PRO A 1 135 ? 1.313 9.176 2.450 1.00 90.81 135 PRO A O 1
ATOM 1081 N N . ARG A 1 136 ? 1.758 7.678 4.063 1.00 88.44 136 ARG A N 1
ATOM 1082 C CA . ARG A 1 136 ? 2.321 6.673 3.162 1.00 88.44 136 ARG A CA 1
ATOM 1083 C C . ARG A 1 136 ? 1.274 6.077 2.222 1.00 88.44 136 ARG A C 1
ATOM 1085 O O . ARG A 1 136 ? 1.596 5.770 1.078 1.00 88.44 136 ARG A O 1
ATOM 1092 N N . LEU A 1 137 ? 0.031 5.918 2.675 1.00 89.06 137 LEU A N 1
ATOM 1093 C CA . LEU A 1 137 ? -1.071 5.460 1.824 1.00 89.06 137 LEU A CA 1
ATOM 1094 C C . LEU A 1 137 ? -1.381 6.484 0.720 1.00 89.06 137 LEU A C 1
ATOM 1096 O O . LEU A 1 137 ? -1.547 6.091 -0.436 1.00 89.06 137 LEU A O 1
ATOM 1100 N N . PHE A 1 138 ? -1.384 7.783 1.041 1.00 88.81 138 PHE A N 1
ATOM 1101 C CA . PHE A 1 138 ? -1.563 8.844 0.045 1.00 88.81 138 PHE A CA 1
ATOM 1102 C C . PHE A 1 138 ? -0.414 8.901 -0.969 1.00 88.81 138 PHE A C 1
ATOM 1104 O O . PHE A 1 138 ? -0.672 9.015 -2.166 1.00 88.81 138 PHE A O 1
ATOM 1111 N N . GLU A 1 139 ? 0.836 8.753 -0.522 1.00 85.31 139 GLU A N 1
ATOM 1112 C CA . GLU A 1 139 ? 2.002 8.657 -1.413 1.00 85.31 139 GLU A CA 1
ATOM 1113 C C . GLU A 1 139 ? 1.870 7.481 -2.390 1.00 85.31 139 GLU A C 1
ATOM 1115 O O . GLU A 1 139 ? 1.979 7.655 -3.603 1.00 85.31 139 GLU A O 1
ATOM 1120 N N . VAL A 1 140 ? 1.559 6.285 -1.877 1.00 84.00 140 VAL A N 1
ATOM 1121 C CA . VAL A 1 140 ? 1.394 5.082 -2.708 1.00 84.00 140 VAL A CA 1
ATOM 1122 C C . VAL A 1 140 ? 0.272 5.270 -3.727 1.00 84.00 140 VAL A C 1
ATOM 1124 O O . VAL A 1 140 ? 0.437 4.878 -4.883 1.00 84.00 140 VAL A O 1
ATOM 1127 N N . MET A 1 141 ? -0.844 5.885 -3.328 1.00 82.69 141 MET A N 1
ATOM 1128 C CA . MET A 1 141 ? -1.955 6.200 -4.225 1.00 82.69 141 MET A CA 1
ATOM 1129 C C . MET A 1 141 ? -1.548 7.185 -5.333 1.00 82.69 141 MET A C 1
ATOM 1131 O O . MET A 1 141 ? -1.914 6.977 -6.490 1.00 82.69 141 MET A O 1
ATOM 1135 N N . ALA A 1 142 ? -0.782 8.229 -5.000 1.00 82.88 142 ALA A N 1
ATOM 1136 C CA . ALA A 1 142 ? -0.330 9.241 -5.955 1.00 82.88 142 ALA A CA 1
ATOM 1137 C C . ALA A 1 142 ? 0.681 8.681 -6.972 1.00 82.88 142 ALA A C 1
ATOM 1139 O O . ALA A 1 142 ? 0.603 8.985 -8.164 1.00 82.88 142 ALA A O 1
ATOM 1140 N N . GLU A 1 143 ? 1.601 7.830 -6.516 1.00 82.62 143 GLU A N 1
ATOM 1141 C CA . GLU A 1 143 ? 2.643 7.229 -7.355 1.00 82.62 143 GLU A CA 1
ATOM 1142 C C . GLU A 1 143 ? 2.118 6.064 -8.213 1.00 82.62 143 GLU A C 1
ATOM 1144 O O . GLU A 1 143 ? 2.641 5.806 -9.298 1.00 82.62 143 GLU A O 1
ATOM 1149 N N . ASN A 1 144 ? 1.057 5.374 -7.774 1.00 81.81 144 ASN A N 1
ATOM 1150 C CA . ASN A 1 144 ? 0.549 4.165 -8.427 1.00 81.81 144 ASN A CA 1
ATOM 1151 C C . ASN A 1 144 ? -0.889 4.344 -8.925 1.00 81.81 144 ASN A C 1
ATOM 1153 O O . ASN A 1 144 ? -1.843 3.832 -8.335 1.00 81.81 144 ASN A O 1
ATOM 1157 N N . ARG A 1 145 ? -1.044 4.988 -10.091 1.00 80.00 145 ARG A N 1
ATOM 1158 C CA . ARG A 1 145 ? -2.360 5.230 -10.722 1.00 80.00 145 ARG A CA 1
ATOM 1159 C C . ARG A 1 145 ? -3.208 3.966 -10.906 1.00 80.00 145 ARG A C 1
ATOM 1161 O O . ARG A 1 145 ? -4.426 4.040 -10.807 1.00 80.00 145 ARG A O 1
ATOM 1168 N N . ALA A 1 146 ? -2.584 2.811 -11.141 1.00 80.44 146 ALA A N 1
ATOM 1169 C CA . ALA A 1 146 ? -3.294 1.538 -11.289 1.00 80.44 146 ALA A CA 1
ATOM 1170 C C . ALA A 1 146 ? -3.965 1.055 -9.985 1.00 80.44 146 ALA A C 1
ATOM 1172 O O . ALA A 1 146 ? -4.966 0.345 -10.035 1.00 80.44 146 ALA A O 1
ATOM 1173 N N . LEU A 1 147 ? -3.432 1.444 -8.821 1.00 82.75 147 LEU A N 1
ATOM 1174 C CA . LEU A 1 147 ? -3.973 1.083 -7.508 1.00 82.75 147 LEU A CA 1
ATOM 1175 C C . LEU A 1 147 ? -4.930 2.138 -6.949 1.00 82.75 147 LEU A C 1
ATOM 1177 O O . LEU A 1 147 ? -5.643 1.848 -5.990 1.00 82.75 147 LEU A O 1
ATOM 1181 N N . ALA A 1 148 ? -4.982 3.328 -7.553 1.00 85.62 148 ALA A N 1
ATOM 1182 C CA . ALA A 1 148 ? -5.804 4.447 -7.107 1.00 85.62 148 ALA A CA 1
ATOM 1183 C C . ALA A 1 148 ? -7.264 4.084 -6.760 1.00 85.62 148 ALA A C 1
ATOM 1185 O O . ALA A 1 148 ? -7.685 4.446 -5.664 1.00 85.62 148 ALA A O 1
ATOM 1186 N N . PRO A 1 149 ? -8.031 3.328 -7.579 1.00 87.88 149 PRO A N 1
ATOM 1187 C CA . PRO A 1 149 ? -9.416 2.998 -7.222 1.00 87.88 149 PRO A CA 1
ATOM 1188 C C . PRO A 1 149 ? -9.524 2.097 -5.980 1.00 87.88 149 PRO A C 1
ATOM 1190 O O . PRO A 1 149 ? -10.467 2.215 -5.199 1.00 87.88 149 PRO A O 1
ATOM 1193 N N . TYR A 1 150 ? -8.551 1.211 -5.759 1.00 88.50 150 TYR A N 1
ATOM 1194 C CA . TYR A 1 150 ? -8.531 0.319 -4.596 1.00 88.50 150 TYR A CA 1
ATOM 1195 C C . TYR A 1 150 ? -8.075 1.048 -3.331 1.00 88.50 150 TYR A C 1
ATOM 1197 O O . TYR A 1 150 ? -8.623 0.811 -2.256 1.00 88.50 150 TYR A O 1
ATOM 1205 N N . MET A 1 151 ? -7.097 1.946 -3.471 1.00 90.12 151 MET A N 1
ATOM 1206 C CA . MET A 1 151 ? -6.606 2.799 -2.390 1.00 90.12 151 MET A CA 1
ATOM 1207 C C . MET A 1 151 ? -7.668 3.804 -1.944 1.00 90.12 151 MET A C 1
ATOM 1209 O O . MET A 1 151 ? -7.863 3.959 -0.746 1.00 90.12 151 MET A O 1
ATOM 1213 N N . ALA A 1 152 ? -8.407 4.411 -2.878 1.00 91.00 152 ALA A N 1
ATOM 1214 C CA . ALA A 1 152 ? -9.539 5.278 -2.558 1.00 91.00 152 ALA A CA 1
ATOM 1215 C C . ALA A 1 152 ? -10.590 4.526 -1.725 1.00 91.00 152 ALA A C 1
ATOM 1217 O O . ALA A 1 152 ? -10.912 4.954 -0.624 1.00 91.00 152 ALA A O 1
ATOM 1218 N N . SER A 1 153 ? -11.000 3.324 -2.160 1.00 92.94 153 SER A N 1
ATOM 1219 C CA . SER A 1 153 ? -11.943 2.510 -1.378 1.00 92.94 153 SER A CA 1
ATOM 1220 C C . SER A 1 153 ? -11.408 2.100 -0.000 1.00 92.94 153 SER A C 1
ATOM 1222 O O . SER A 1 153 ? -12.210 1.856 0.898 1.00 92.94 153 SER A O 1
ATOM 1224 N N . LEU A 1 154 ? -10.092 1.939 0.168 1.00 92.38 154 LEU A N 1
ATOM 1225 C CA . LEU A 1 154 ? -9.488 1.694 1.479 1.00 92.38 154 LEU A CA 1
ATOM 1226 C C . LEU A 1 154 ? -9.574 2.947 2.360 1.00 92.38 154 LEU A C 1
ATOM 1228 O O . LEU A 1 154 ? -9.964 2.832 3.516 1.00 92.38 154 LEU A O 1
ATOM 1232 N N . LEU A 1 155 ? -9.225 4.116 1.822 1.00 91.94 155 LEU A N 1
ATOM 1233 C CA . LEU A 1 155 ? -9.260 5.387 2.547 1.00 91.94 155 LEU A CA 1
ATOM 1234 C C . LEU A 1 155 ? -10.681 5.746 2.992 1.00 91.94 155 LEU A C 1
ATOM 1236 O O . LEU A 1 155 ? -10.856 6.149 4.138 1.00 91.94 155 LEU A O 1
ATOM 1240 N N . ASP A 1 156 ? -11.687 5.504 2.148 1.00 91.94 156 ASP A N 1
ATOM 1241 C CA . ASP A 1 156 ? -13.095 5.696 2.512 1.00 91.94 156 ASP A CA 1
ATOM 1242 C C . ASP A 1 156 ? -13.468 4.857 3.749 1.00 91.94 156 ASP A C 1
ATOM 1244 O O . ASP A 1 156 ? -14.005 5.383 4.715 1.00 91.94 156 ASP A O 1
ATOM 1248 N N . LEU A 1 157 ? -13.080 3.575 3.787 1.00 90.44 157 LEU A N 1
ATOM 1249 C CA . LEU A 1 157 ? -13.361 2.677 4.923 1.00 90.44 157 LEU A CA 1
ATOM 1250 C C . LEU A 1 157 ? -12.616 3.042 6.216 1.00 90.44 157 LEU A C 1
ATOM 1252 O O . LEU A 1 157 ? -13.028 2.621 7.302 1.00 90.44 157 LEU A O 1
ATOM 1256 N N . ILE A 1 158 ? -11.479 3.731 6.097 1.00 89.69 158 ILE A N 1
ATOM 1257 C CA . ILE A 1 158 ? -10.705 4.223 7.243 1.00 89.69 158 ILE A CA 1
ATOM 1258 C C . ILE A 1 158 ? -11.374 5.468 7.838 1.00 89.69 158 ILE A C 1
ATOM 1260 O O . ILE A 1 158 ? -11.280 5.677 9.045 1.00 89.69 158 ILE A O 1
ATOM 1264 N N . HIS A 1 159 ? -12.020 6.283 7.000 1.00 83.94 159 HIS A N 1
ATOM 1265 C CA . HIS A 1 159 ? -12.691 7.517 7.406 1.00 83.94 159 HIS A CA 1
ATOM 1266 C C . HIS A 1 159 ? -14.175 7.341 7.775 1.00 83.94 159 HIS A C 1
ATOM 1268 O O . HIS A 1 159 ? -14.724 8.243 8.405 1.00 83.94 159 HIS A O 1
ATOM 1274 N N . GLU A 1 160 ? -14.795 6.212 7.412 1.00 74.50 160 GLU A N 1
ATOM 1275 C CA . GLU A 1 160 ? -16.086 5.730 7.944 1.00 74.50 160 GLU A CA 1
ATOM 1276 C C . GLU A 1 160 ? -16.000 5.271 9.407 1.00 74.50 160 GLU A C 1
ATOM 1278 O O . GLU A 1 160 ? -16.838 5.745 10.202 1.00 74.50 160 GLU A O 1
#

Secondary structure (DSSP, 8-state):
-HHHHHHHTT--PPPTTSPPP--EEEE----TT-STTSS-EEEEHHHHHHHHHHHHHHH-TTTT------------TT--------SSHHHHHHHHHHHHHHGGGSHHHHHHHHHHHHHT----HHHHHHGGGHHHHHHHHHH-TTTHHHHHHHHHHHH-

Foldseek 3Di:
DLQCCCCVPVVFDADPVRHTDFDFDFDADPDPPDPPRNDTDGGTPVVVSVVVVVVCCVVPVPPVPDDDDPDPPDDPPPDDDDPPVCPDPLVVLVVLQVCLQCVCVDPQQVVVVVVCVVVVDDDTVLCVPCVVCVVVLVVCLVVDVVCVVSSVSSVVSSVD

Radius of gyration: 24.89 Å; chains: 1; bounding box: 54×36×62 Å

Organism: NCBI:txid1442378

pLDDT: mean 77.0, std 15.89, range [37.81, 92.94]